Protein AF-A0A7X5X7T0-F1 (afdb_monomer)

Secondary structure (DSSP, 8-state):
-----HHHHHHHHH--TT--HHHHHHHT---EEEEEPTTSSEEEEEEHHHHHHHHHHHHHHHHHHHHHHHH-HHHHSSSPPSS--------S-HHHHHHHHHHHHHHHHHHHHHTHHHHHHHHHHHHHHHHHS-HHHHHSS-PPP----SS-EEEEE-SSEEEEEEGGGS------

Solvent-accessible surface area (backbone atoms only — not comparable to full-atom values): 10404 Å² total; per-residue (Å²): 127,95,69,80,61,62,70,61,58,51,55,56,77,71,64,61,96,82,54,53,80,68,51,38,62,72,73,75,65,71,64,48,57,31,40,73,44,87,98,54,69,38,32,46,25,30,18,44,23,50,47,26,16,53,51,32,36,52,51,47,50,51,50,52,54,50,50,49,37,73,76,39,49,81,50,58,70,68,49,80,63,98,60,99,62,82,86,74,91,65,97,56,59,71,63,67,51,49,53,48,45,51,52,34,53,49,51,54,49,53,56,49,60,78,39,42,70,58,41,53,50,35,25,55,50,16,27,60,48,17,66,75,47,54,56,44,75,75,68,75,43,77,78,73,74,55,69,84,90,65,87,63,55,55,67,51,75,58,100,44,39,35,39,35,34,45,48,90,76,53,87,72,73,82,85,122

Mean predicted aligned error: 13.37 Å

Structure (mmCIF, N/CA/C/O backbone):
data_AF-A0A7X5X7T0-F1
#
_entry.id   AF-A0A7X5X7T0-F1
#
loop_
_atom_site.group_PDB
_atom_site.id
_atom_site.type_symbol
_atom_site.label_atom_id
_atom_site.label_alt_id
_atom_site.label_comp_id
_atom_site.label_asym_id
_atom_site.label_entity_id
_atom_site.label_seq_id
_atom_site.pdbx_PDB_ins_code
_atom_site.Cartn_x
_atom_site.Cartn_y
_atom_site.Cartn_z
_atom_site.occupancy
_atom_site.B_iso_or_equiv
_atom_site.auth_seq_id
_atom_site.auth_comp_id
_atom_site.auth_asym_id
_atom_site.auth_atom_id
_atom_site.pdbx_PDB_model_num
ATOM 1 N N . MET A 1 1 ? 7.914 8.169 28.173 1.00 34.38 1 MET A N 1
ATOM 2 C CA . MET A 1 1 ? 7.411 6.786 28.100 1.00 34.38 1 MET A CA 1
ATOM 3 C C . MET A 1 1 ? 6.151 6.796 27.272 1.00 34.38 1 MET A C 1
ATOM 5 O O . MET A 1 1 ? 5.343 7.698 27.447 1.00 34.38 1 MET A O 1
ATOM 9 N N . LEU A 1 2 ? 6.051 5.857 26.337 1.00 34.00 2 LEU A N 1
ATOM 10 C CA . LEU A 1 2 ? 4.917 5.624 25.437 1.00 34.00 2 LEU A CA 1
ATOM 11 C C . LEU A 1 2 ? 3.823 4.813 26.164 1.00 34.00 2 LEU A C 1
ATOM 13 O O . LEU A 1 2 ? 3.223 3.912 25.598 1.00 34.00 2 LEU A O 1
ATOM 17 N N . GLU A 1 3 ? 3.638 5.096 27.450 1.00 40.72 3 GLU A N 1
ATOM 18 C CA . GLU A 1 3 ? 2.805 4.317 28.360 1.00 40.72 3 GLU A CA 1
ATOM 19 C C . GLU A 1 3 ? 1.617 5.185 28.776 1.00 40.72 3 GLU A C 1
ATOM 21 O O . GLU A 1 3 ? 1.795 6.331 29.191 1.00 40.72 3 GLU A O 1
ATOM 26 N N . ASP A 1 4 ? 0.418 4.628 28.608 1.00 47.91 4 ASP A N 1
ATOM 27 C CA . ASP A 1 4 ? -0.886 5.209 28.939 1.00 47.91 4 ASP A CA 1
ATOM 28 C C . ASP A 1 4 ? -1.345 6.420 28.104 1.00 47.91 4 ASP A C 1
ATOM 30 O O . ASP A 1 4 ? -1.651 7.504 28.610 1.00 47.91 4 ASP A O 1
ATOM 34 N N . ASP A 1 5 ? -1.530 6.218 26.794 1.00 57.69 5 ASP A N 1
ATOM 35 C CA . ASP A 1 5 ? -2.458 7.082 26.062 1.00 57.69 5 ASP A CA 1
ATOM 36 C C . ASP A 1 5 ? -3.908 6.685 26.387 1.00 57.69 5 ASP A C 1
ATOM 38 O O . ASP A 1 5 ? -4.520 5.822 25.747 1.00 57.69 5 ASP A O 1
ATOM 42 N N . TYR A 1 6 ? -4.471 7.354 27.396 1.00 52.09 6 TYR A N 1
ATOM 43 C CA . TYR A 1 6 ? -5.866 7.222 27.824 1.00 52.09 6 TYR A CA 1
ATOM 44 C C . TYR A 1 6 ? -6.858 7.275 26.652 1.00 52.09 6 TYR A C 1
ATOM 46 O O . TYR A 1 6 ? -7.890 6.603 26.696 1.00 52.09 6 TYR A O 1
ATOM 54 N N . THR A 1 7 ? -6.554 8.029 25.588 1.00 54.44 7 THR A N 1
ATOM 55 C CA . THR A 1 7 ? -7.441 8.134 24.422 1.00 54.44 7 THR A CA 1
ATOM 56 C C . THR A 1 7 ? -7.511 6.831 23.623 1.00 54.44 7 THR A C 1
ATOM 58 O O . THR A 1 7 ? -8.596 6.442 23.185 1.00 54.44 7 THR A O 1
ATOM 61 N N . THR A 1 8 ? -6.402 6.093 23.529 1.00 53.03 8 THR A N 1
ATOM 62 C CA . THR A 1 8 ? -6.335 4.779 22.870 1.00 53.03 8 THR A CA 1
ATOM 63 C C . THR A 1 8 ? -7.067 3.714 23.700 1.00 53.03 8 THR A C 1
ATOM 65 O O . THR A 1 8 ? -7.895 2.963 23.174 1.00 53.03 8 THR A O 1
ATOM 68 N N . ALA A 1 9 ? -6.885 3.724 25.025 1.00 56.03 9 ALA A N 1
ATOM 69 C CA . ALA A 1 9 ? -7.584 2.816 25.938 1.00 56.03 9 ALA A CA 1
ATOM 70 C C . ALA A 1 9 ? -9.103 3.076 26.014 1.00 56.03 9 ALA A C 1
ATOM 72 O O . ALA A 1 9 ? -9.897 2.145 26.199 1.00 56.03 9 ALA A O 1
ATOM 73 N N . GLU A 1 10 ? -9.540 4.333 25.883 1.00 53.81 10 GLU A N 1
ATOM 74 C CA . GLU A 1 10 ? -10.963 4.665 25.836 1.00 53.81 10 GLU A CA 1
ATOM 75 C C . GLU A 1 10 ? -11.617 4.158 24.546 1.00 53.81 10 GLU A C 1
ATOM 77 O O . GLU A 1 10 ? -12.634 3.466 24.622 1.00 53.81 10 GLU A O 1
ATOM 82 N N . LEU A 1 11 ? -10.988 4.397 23.389 1.00 52.56 11 LEU A N 1
ATOM 83 C CA . LEU A 1 11 ? -11.427 3.888 22.085 1.00 52.56 11 LEU A CA 1
ATOM 84 C C . LEU A 1 11 ? -11.630 2.363 22.102 1.00 52.56 11 LEU A C 1
ATOM 86 O O . LEU A 1 11 ? -12.661 1.873 21.636 1.00 52.56 11 LEU A O 1
ATOM 90 N N . ARG A 1 12 ? -10.715 1.613 22.731 1.00 54.31 12 ARG A N 1
ATOM 91 C CA . ARG A 1 12 ? -10.805 0.150 22.893 1.00 54.31 12 ARG A CA 1
ATOM 92 C C . ARG A 1 12 ? -12.055 -0.297 23.658 1.00 54.31 12 ARG A C 1
ATOM 94 O O . ARG A 1 12 ? -12.744 -1.218 23.225 1.00 54.31 12 ARG A O 1
ATOM 101 N N . ARG A 1 13 ? -12.408 0.377 24.762 1.00 56.16 13 ARG A N 1
ATOM 102 C CA . ARG A 1 13 ? -13.598 0.035 25.576 1.00 56.16 13 ARG A CA 1
ATOM 103 C C . ARG A 1 13 ? -14.920 0.204 24.829 1.00 56.16 13 ARG A C 1
ATOM 105 O O . ARG A 1 13 ? -15.925 -0.384 25.222 1.00 56.16 13 ARG A O 1
ATOM 112 N N . ARG A 1 14 ? -14.936 1.018 23.776 1.00 50.41 14 ARG A N 1
ATOM 113 C CA . ARG A 1 14 ? -16.149 1.361 23.028 1.00 50.41 14 ARG A CA 1
ATOM 114 C C . ARG A 1 14 ? -16.362 0.485 21.777 1.00 50.41 14 ARG A C 1
ATOM 116 O O . ARG A 1 14 ? -17.461 0.500 21.219 1.00 50.41 14 ARG A O 1
ATOM 123 N N . VAL A 1 15 ? -15.383 -0.337 21.372 1.00 47.00 15 VAL A N 1
ATOM 124 C CA . VAL A 1 15 ? -15.483 -1.251 20.214 1.00 47.00 15 VAL A CA 1
ATOM 125 C C . VAL A 1 15 ? -15.941 -2.649 20.657 1.00 47.00 15 VAL A C 1
ATOM 127 O O . VAL A 1 15 ? -15.161 -3.458 21.151 1.00 47.00 15 VAL A O 1
ATOM 130 N N . VAL A 1 16 ? -17.231 -2.954 20.461 1.00 52.09 16 VAL A N 1
ATOM 131 C CA . VAL A 1 16 ? -17.820 -4.276 20.752 1.00 52.09 16 VAL A CA 1
ATOM 132 C C . VAL A 1 16 ? -17.797 -5.158 19.486 1.00 52.09 16 VAL A C 1
ATOM 134 O O . VAL A 1 16 ? -18.275 -4.700 18.446 1.00 52.09 16 VAL A O 1
ATOM 137 N N . PRO A 1 17 ? -17.328 -6.425 19.544 1.00 46.78 17 PRO A N 1
ATOM 138 C CA . PRO A 1 17 ? -17.165 -7.307 18.373 1.00 46.78 17 PRO A CA 1
ATOM 139 C C . PRO A 1 17 ? -18.449 -7.669 17.604 1.00 46.78 17 PRO A C 1
ATOM 141 O O . PRO A 1 17 ? -18.373 -8.266 16.533 1.00 46.78 17 PRO A O 1
ATOM 144 N N . GLU A 1 18 ? -19.621 -7.362 18.160 1.00 44.06 18 GLU A N 1
ATOM 145 C CA . GLU A 1 18 ? -20.940 -7.782 17.661 1.00 44.06 18 GLU A CA 1
ATOM 146 C C . GLU A 1 18 ? -21.681 -6.671 16.898 1.00 44.06 18 GLU A C 1
ATOM 148 O O . GLU A 1 18 ? -22.799 -6.870 16.419 1.00 44.06 18 GLU A O 1
ATOM 153 N N . LEU A 1 19 ? -21.079 -5.487 16.767 1.00 43.03 19 LEU A N 1
ATOM 154 C CA . LEU A 1 19 ? -21.683 -4.376 16.039 1.00 43.03 19 LEU A CA 1
ATOM 155 C C . LEU A 1 19 ? -21.501 -4.565 14.527 1.00 43.03 19 LEU A C 1
ATOM 157 O O . LEU A 1 19 ? -20.386 -4.679 14.027 1.00 43.03 19 LEU A O 1
ATOM 161 N N . GLY A 1 20 ? -22.613 -4.571 13.786 1.00 43.97 20 GLY A N 1
ATOM 162 C CA . GLY A 1 20 ? -22.594 -4.517 12.323 1.00 43.97 20 GLY A CA 1
ATOM 163 C C . GLY A 1 20 ? -21.964 -3.222 11.785 1.00 43.97 20 GLY A C 1
ATOM 164 O O . GLY A 1 20 ? -21.768 -2.260 12.527 1.00 43.97 20 GLY A O 1
ATOM 165 N N . ASP A 1 21 ? -21.700 -3.187 10.475 1.00 42.34 21 ASP A N 1
ATOM 166 C CA . ASP A 1 21 ? -20.986 -2.116 9.746 1.00 42.34 21 ASP A CA 1
ATOM 167 C C . ASP A 1 21 ? -21.489 -0.690 10.081 1.00 42.34 21 ASP A C 1
ATOM 169 O O . ASP A 1 21 ? -20.711 0.252 10.199 1.00 42.34 21 ASP A O 1
ATOM 173 N N . GLU A 1 22 ? -22.793 -0.511 10.324 1.00 41.94 22 GLU A N 1
ATOM 174 C CA . GLU A 1 22 ? -23.356 0.782 10.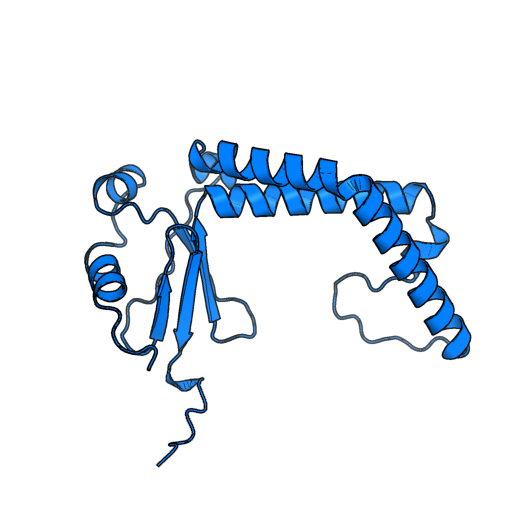743 1.00 41.94 22 GLU A CA 1
ATOM 175 C C . GLU A 1 22 ? -23.140 1.135 12.224 1.00 41.94 22 GLU A C 1
ATOM 177 O O . GLU A 1 22 ? -23.076 2.317 12.569 1.00 41.94 22 GLU A O 1
ATOM 182 N N . GLY A 1 23 ? -23.047 0.139 13.107 1.00 40.25 23 GLY A N 1
ATOM 183 C CA . GLY A 1 23 ? -22.816 0.332 14.540 1.00 40.25 23 GLY A CA 1
ATOM 184 C C . GLY A 1 23 ? -21.389 0.792 14.835 1.00 40.25 23 GLY A C 1
ATOM 185 O O . GLY A 1 23 ? -21.190 1.659 15.684 1.00 40.25 23 GLY A O 1
ATOM 186 N N . ILE A 1 24 ? -20.423 0.289 14.062 1.00 43.91 24 ILE A N 1
ATOM 187 C CA . ILE A 1 24 ? -19.015 0.707 14.100 1.00 43.91 24 ILE A CA 1
ATOM 188 C C . ILE A 1 24 ? -18.867 2.160 13.606 1.00 43.91 24 ILE A C 1
ATOM 190 O O . ILE A 1 24 ? -18.201 2.973 14.249 1.00 43.91 24 ILE A O 1
ATOM 194 N N . ARG A 1 25 ? -19.581 2.537 12.530 1.00 47.44 25 ARG A N 1
ATOM 195 C CA . ARG A 1 25 ? -19.597 3.915 11.995 1.00 47.44 25 ARG A CA 1
ATOM 196 C C . ARG A 1 25 ? -20.164 4.952 12.966 1.00 47.44 25 ARG A C 1
ATOM 198 O O . ARG A 1 25 ? -19.688 6.082 12.978 1.00 47.44 25 ARG A O 1
ATOM 205 N N . ARG A 1 26 ? -21.214 4.608 13.725 1.00 44.91 26 ARG A N 1
ATOM 206 C CA . ARG A 1 26 ? -21.968 5.582 14.538 1.00 44.91 26 ARG A CA 1
ATOM 207 C C . ARG A 1 26 ? -21.399 5.833 15.929 1.00 44.91 26 ARG A C 1
ATOM 209 O O . ARG A 1 26 ? -21.745 6.863 16.500 1.00 44.91 26 ARG A O 1
ATOM 216 N N . ARG A 1 27 ? -20.612 4.911 16.495 1.00 41.78 27 ARG A N 1
ATOM 217 C CA . ARG A 1 27 ? -20.214 5.015 17.906 1.00 41.78 27 ARG A CA 1
ATOM 218 C C . ARG A 1 27 ? -18.829 5.624 18.127 1.00 41.78 27 ARG A C 1
ATOM 220 O O . ARG A 1 27 ? -18.716 6.399 19.060 1.00 41.78 27 ARG A O 1
ATOM 227 N N . GLU A 1 28 ? -17.827 5.362 17.277 1.00 46.00 28 GLU A N 1
ATOM 228 C CA . GLU A 1 28 ? -16.439 5.813 17.552 1.00 46.00 28 GLU A CA 1
ATOM 229 C C . GLU A 1 28 ? -15.541 6.072 16.320 1.00 46.00 28 GLU A C 1
ATOM 231 O O . GLU A 1 28 ? -14.392 6.472 16.472 1.00 46.00 28 GLU A O 1
ATOM 236 N N . GLY A 1 29 ? -16.000 5.829 15.085 1.00 47.78 29 GLY A N 1
ATOM 237 C CA . GLY A 1 29 ? -15.189 6.105 13.885 1.00 47.78 29 GLY A CA 1
ATOM 238 C C . GLY A 1 29 ? -14.027 5.132 13.608 1.00 47.78 29 GLY A C 1
ATOM 239 O O . GLY A 1 29 ? -13.274 5.356 12.661 1.00 47.78 29 GLY A O 1
ATOM 240 N N . LEU A 1 30 ? -13.888 4.036 14.364 1.00 54.09 30 LEU A N 1
ATOM 241 C CA . LEU A 1 30 ? -12.872 3.002 14.119 1.00 54.09 30 LEU A CA 1
ATOM 242 C C . LEU A 1 30 ? -13.360 1.942 13.127 1.00 54.09 30 LEU A C 1
ATOM 244 O O . LEU A 1 30 ? -13.802 0.860 13.497 1.00 54.09 30 LEU A O 1
ATOM 248 N N . ASP A 1 31 ? -13.246 2.264 11.845 1.00 66.62 31 ASP A N 1
ATOM 249 C CA . ASP A 1 31 ? -13.542 1.368 10.727 1.00 66.62 31 ASP A CA 1
ATOM 250 C C . ASP A 1 31 ? -12.230 0.846 10.105 1.00 66.62 31 ASP A C 1
ATOM 252 O O . ASP A 1 31 ? -11.807 1.276 9.026 1.00 66.62 31 ASP A O 1
ATOM 256 N N . MET A 1 32 ? -11.531 -0.014 10.856 1.00 72.88 32 MET A N 1
ATOM 257 C CA . MET A 1 32 ? -10.151 -0.445 10.583 1.00 72.88 32 MET A CA 1
ATOM 258 C C . MET A 1 32 ? -10.073 -1.928 10.211 1.00 72.88 32 MET A C 1
ATOM 260 O O . MET A 1 32 ? -10.646 -2.768 10.882 1.00 72.88 32 MET A O 1
ATOM 264 N N . LEU A 1 33 ? -9.287 -2.297 9.206 1.00 73.38 33 LEU A N 1
ATOM 265 C CA . LEU A 1 33 ? -8.869 -3.680 8.990 1.00 73.38 33 LEU A CA 1
ATOM 266 C C . LEU A 1 33 ? -7.622 -3.945 9.838 1.00 73.38 33 LEU A C 1
ATOM 268 O O . LEU A 1 33 ? -6.570 -3.403 9.511 1.00 73.38 33 LEU A O 1
ATOM 272 N N . ALA A 1 34 ? -7.731 -4.759 10.891 1.00 74.38 34 ALA A N 1
ATOM 273 C CA . ALA A 1 34 ? -6.610 -5.127 11.761 1.00 74.38 34 ALA A CA 1
ATOM 274 C C . ALA A 1 34 ? -6.269 -6.617 11.682 1.00 74.38 34 ALA A C 1
ATOM 276 O O . ALA A 1 34 ? -7.164 -7.463 11.632 1.00 74.38 34 ALA A O 1
ATOM 277 N N . GLY A 1 35 ? -4.973 -6.930 11.678 1.00 71.06 35 GLY A N 1
ATOM 278 C CA . GLY A 1 35 ? -4.471 -8.300 11.697 1.00 71.06 35 GLY A CA 1
ATOM 279 C C . GLY A 1 35 ? -3.008 -8.384 12.124 1.00 71.06 35 GLY A C 1
ATOM 280 O O . GLY A 1 35 ? -2.273 -7.397 12.073 1.00 71.06 35 GLY A O 1
ATOM 281 N N . ARG A 1 36 ? -2.589 -9.579 12.553 1.00 72.19 36 ARG A N 1
ATOM 282 C CA . ARG A 1 36 ? -1.187 -9.866 12.878 1.00 72.19 36 ARG A CA 1
ATOM 283 C C . ARG A 1 36 ? -0.345 -9.929 11.610 1.00 72.19 36 ARG A C 1
ATOM 285 O O . ARG A 1 36 ? -0.757 -10.533 10.618 1.00 72.19 36 ARG A O 1
ATOM 292 N N . LEU A 1 37 ? 0.842 -9.341 11.665 1.00 67.69 37 LEU A N 1
ATOM 293 C CA . LEU A 1 37 ? 1.860 -9.477 10.636 1.00 67.69 37 LEU A CA 1
ATOM 294 C C . LEU A 1 37 ? 2.603 -10.810 10.851 1.00 67.69 37 LEU A C 1
ATOM 296 O O . LEU A 1 37 ? 3.223 -11.000 11.897 1.00 67.69 37 LEU A O 1
ATOM 300 N N . PRO A 1 38 ? 2.536 -11.761 9.899 1.00 68.75 38 PRO A N 1
ATOM 301 C CA . PRO A 1 38 ? 3.146 -13.077 10.075 1.00 68.75 38 PRO A CA 1
ATOM 302 C C . PRO A 1 38 ? 4.651 -13.003 10.354 1.00 68.75 38 PRO A C 1
ATOM 304 O O . PRO A 1 38 ? 5.369 -12.274 9.671 1.00 68.75 38 PRO A O 1
ATOM 307 N N . GLY A 1 39 ? 5.127 -13.804 11.313 1.00 69.94 39 GLY A N 1
ATOM 308 C CA . GLY A 1 39 ? 6.543 -13.840 11.701 1.00 69.94 39 GLY A CA 1
ATOM 309 C C . GLY A 1 39 ? 6.991 -12.647 12.550 1.00 69.94 39 GLY A C 1
ATOM 310 O O . GLY A 1 39 ? 8.190 -12.429 12.688 1.00 69.94 39 GLY A O 1
ATOM 311 N N . THR A 1 40 ? 6.041 -11.879 13.086 1.00 74.62 40 THR A N 1
ATOM 312 C CA . THR A 1 40 ? 6.280 -10.780 14.024 1.00 74.62 40 THR A CA 1
ATOM 313 C C . THR A 1 40 ? 5.211 -10.792 15.109 1.00 74.62 40 THR A C 1
ATOM 315 O O . THR A 1 40 ? 4.106 -11.294 14.884 1.00 74.62 40 THR A O 1
ATOM 318 N N . ASP A 1 41 ? 5.501 -10.136 16.224 1.00 76.81 41 ASP A N 1
ATOM 319 C CA . ASP A 1 41 ? 4.549 -9.931 17.322 1.00 76.81 41 ASP A CA 1
ATOM 320 C C . ASP A 1 41 ? 3.733 -8.638 17.137 1.00 76.81 41 ASP A C 1
ATOM 322 O O . ASP A 1 41 ? 3.137 -8.094 18.065 1.00 76.81 41 ASP A O 1
ATOM 326 N N . LEU A 1 42 ? 3.709 -8.136 15.895 1.00 70.75 42 LEU A N 1
ATOM 327 C CA . LEU A 1 42 ? 3.099 -6.876 15.507 1.00 70.75 42 LEU A CA 1
ATOM 328 C C . LEU A 1 42 ? 1.702 -7.087 14.929 1.00 70.75 42 LEU A C 1
ATOM 330 O O . LEU A 1 42 ? 1.486 -7.856 13.987 1.00 70.75 42 LEU A O 1
ATOM 334 N N . MET A 1 43 ? 0.750 -6.317 15.434 1.00 76.38 43 MET A N 1
ATOM 335 C CA . MET A 1 43 ? -0.559 -6.134 14.835 1.00 76.38 43 MET A CA 1
ATOM 336 C C . MET A 1 43 ? -0.632 -4.784 14.131 1.00 76.38 43 MET A C 1
ATOM 338 O O . MET A 1 43 ? -0.264 -3.754 14.692 1.00 76.38 43 MET A O 1
ATOM 342 N N . LEU A 1 44 ? -1.151 -4.793 12.904 1.00 76.38 44 LEU A N 1
ATOM 343 C CA . LEU A 1 44 ? -1.358 -3.594 12.104 1.00 76.38 44 LEU A CA 1
ATOM 344 C C . LEU A 1 44 ? -2.835 -3.467 11.733 1.00 76.38 44 LEU A C 1
ATOM 346 O O . LEU A 1 44 ? -3.410 -4.357 11.105 1.00 76.38 44 LEU A O 1
ATOM 350 N N . GLY A 1 45 ? -3.428 -2.340 12.110 1.00 78.69 45 GLY A N 1
ATOM 351 C CA . GLY A 1 45 ? -4.730 -1.860 11.678 1.00 78.69 45 GLY A CA 1
ATOM 352 C C . GLY A 1 45 ? -4.604 -0.757 10.634 1.00 78.69 45 GLY A C 1
ATOM 353 O O . GLY A 1 45 ? -3.757 0.123 10.766 1.00 78.69 45 GLY A O 1
ATOM 354 N N . MET A 1 46 ? -5.453 -0.776 9.609 1.00 84.56 46 MET A N 1
ATOM 355 C CA . MET A 1 46 ? -5.525 0.287 8.605 1.00 84.56 46 MET A CA 1
ATOM 356 C C . MET A 1 46 ? -6.963 0.670 8.273 1.00 84.56 46 MET A C 1
ATOM 358 O O . MET A 1 46 ? -7.833 -0.188 8.136 1.00 84.56 46 MET A O 1
ATOM 362 N N . SER A 1 47 ? -7.205 1.961 8.085 1.00 85.12 47 SER A N 1
ATOM 363 C CA . SER A 1 47 ? -8.509 2.487 7.690 1.00 85.12 47 SER A CA 1
ATOM 364 C C . SER A 1 47 ? -8.842 2.100 6.251 1.00 85.12 47 SER A C 1
ATOM 366 O O . SER A 1 47 ? -7.970 1.732 5.458 1.00 85.12 47 SER A O 1
ATOM 368 N N . ARG A 1 48 ? -10.106 2.264 5.852 1.00 87.75 48 ARG A N 1
ATOM 369 C CA . ARG A 1 48 ? -10.514 2.078 4.449 1.00 87.75 48 ARG A CA 1
ATOM 370 C C . ARG A 1 48 ? -9.782 2.993 3.473 1.00 87.75 48 ARG A C 1
ATOM 372 O O . ARG A 1 48 ? -9.423 2.556 2.379 1.00 87.75 48 ARG A O 1
ATOM 379 N N . ARG A 1 49 ? -9.542 4.250 3.855 1.00 89.88 49 ARG A N 1
ATOM 380 C CA . ARG A 1 49 ? -8.823 5.221 3.015 1.00 89.88 49 ARG A CA 1
ATOM 381 C C . ARG A 1 49 ? -7.340 4.862 2.888 1.00 89.88 49 ARG A C 1
ATOM 383 O O . ARG A 1 49 ? -6.802 4.891 1.776 1.00 89.88 49 ARG A O 1
ATOM 390 N N . LEU A 1 50 ? -6.695 4.407 3.965 1.00 89.38 50 LEU A N 1
ATOM 391 C CA . LEU A 1 50 ? -5.320 3.910 3.899 1.00 89.38 50 LEU A CA 1
ATOM 392 C C . LEU A 1 50 ? -5.234 2.609 3.088 1.00 89.38 50 LEU A C 1
ATOM 394 O O . LEU A 1 50 ? -4.398 2.503 2.191 1.00 89.38 50 LEU A O 1
ATOM 398 N N . TYR A 1 51 ? -6.154 1.667 3.308 1.00 90.81 51 TYR A N 1
ATOM 399 C CA . TYR A 1 51 ? -6.247 0.438 2.520 1.00 90.81 51 TYR A CA 1
ATOM 400 C C . TYR A 1 51 ? -6.407 0.735 1.023 1.00 90.81 51 TYR A C 1
ATOM 402 O O . TYR A 1 51 ? -5.663 0.201 0.200 1.00 90.81 51 TYR A O 1
ATOM 410 N N 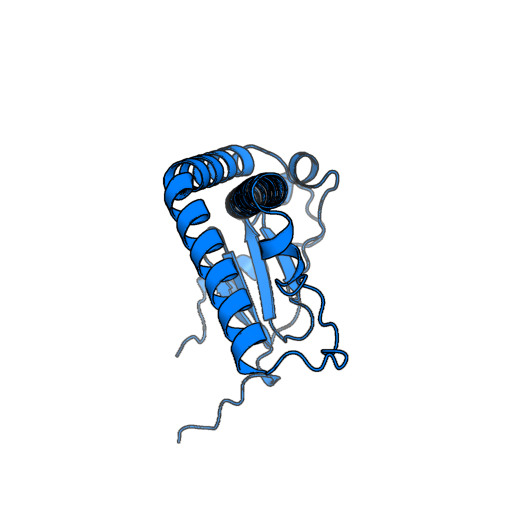. GLY A 1 52 ? -7.340 1.623 0.661 1.00 92.56 52 GLY A N 1
ATOM 411 C CA . GLY A 1 52 ? -7.560 2.046 -0.722 1.00 92.56 52 GLY A CA 1
ATOM 412 C C . GLY A 1 52 ? -6.298 2.632 -1.353 1.00 92.56 52 GLY A C 1
ATOM 413 O O . GLY A 1 52 ? -5.950 2.282 -2.479 1.00 92.56 52 GLY A O 1
ATOM 414 N N . SER A 1 53 ? -5.563 3.455 -0.605 1.00 94.25 53 SER A N 1
ATOM 415 C CA . SER A 1 53 ? -4.282 4.029 -1.037 1.00 94.25 53 SER A CA 1
ATOM 416 C C . SER A 1 53 ? -3.230 2.957 -1.317 1.00 94.25 53 SER A C 1
ATOM 418 O O . SER A 1 53 ? -2.633 2.945 -2.394 1.00 94.25 53 SER A O 1
ATOM 420 N N . CYS A 1 54 ? -3.030 2.028 -0.376 1.00 91.94 54 CYS A N 1
ATOM 421 C CA . CYS A 1 54 ? -2.068 0.936 -0.514 1.00 91.94 54 CYS A CA 1
ATOM 422 C C . CYS A 1 54 ? -2.435 -0.004 -1.667 1.00 91.94 54 CYS A C 1
ATOM 424 O O . CYS A 1 54 ? -1.557 -0.440 -2.412 1.00 91.94 54 CYS A O 1
ATOM 426 N N . ARG A 1 55 ? -3.730 -0.289 -1.854 1.00 93.50 55 ARG A N 1
ATOM 427 C CA . ARG A 1 55 ? -4.224 -1.117 -2.957 1.00 93.50 55 ARG A CA 1
ATOM 428 C C . ARG A 1 55 ? -3.926 -0.478 -4.311 1.00 93.50 55 ARG A C 1
ATOM 430 O O . ARG A 1 55 ? -3.392 -1.152 -5.189 1.00 93.50 55 ARG A O 1
ATOM 437 N N . GLU A 1 56 ? -4.226 0.809 -4.479 1.00 95.69 56 GLU A N 1
ATOM 438 C CA . GLU A 1 56 ? -3.942 1.510 -5.736 1.00 95.69 56 GLU A CA 1
ATOM 439 C C . GLU A 1 56 ? -2.438 1.667 -5.991 1.00 95.69 56 GLU A C 1
ATOM 441 O O . GLU A 1 56 ? -2.000 1.505 -7.130 1.00 95.69 56 GLU A O 1
ATOM 446 N N . LEU A 1 57 ? -1.626 1.882 -4.949 1.00 94.94 57 LEU A N 1
ATOM 447 C CA . LEU A 1 57 ? -0.166 1.874 -5.075 1.00 94.94 57 LEU A CA 1
ATOM 448 C C . LEU A 1 57 ? 0.353 0.508 -5.539 1.00 94.94 57 LEU A C 1
ATOM 450 O O . LEU A 1 57 ? 1.137 0.436 -6.484 1.00 94.94 57 LEU A O 1
ATOM 454 N N . ALA A 1 58 ? -0.113 -0.578 -4.920 1.00 91.44 58 ALA A N 1
ATOM 455 C CA . ALA A 1 58 ? 0.273 -1.934 -5.296 1.00 91.44 58 ALA A CA 1
ATOM 456 C C . ALA A 1 58 ? -0.153 -2.271 -6.734 1.00 91.44 58 ALA A C 1
ATOM 458 O O . ALA A 1 58 ? 0.604 -2.900 -7.473 1.00 91.44 58 ALA A O 1
ATOM 459 N N . ASN A 1 59 ? -1.342 -1.837 -7.159 1.00 93.31 59 ASN A N 1
ATOM 460 C CA . ASN A 1 59 ? -1.806 -2.003 -8.536 1.00 93.31 59 ASN A CA 1
ATOM 461 C C . ASN A 1 59 ? -0.953 -1.199 -9.527 1.00 93.31 59 ASN A C 1
ATOM 463 O O . ASN A 1 59 ? -0.567 -1.731 -10.569 1.00 93.31 59 ASN A O 1
ATOM 467 N N . ALA A 1 60 ? -0.626 0.056 -9.205 1.00 93.00 60 ALA A N 1
ATOM 468 C CA . ALA A 1 60 ? 0.249 0.886 -10.027 1.00 93.00 60 ALA A CA 1
ATOM 469 C C . ALA A 1 60 ? 1.644 0.257 -10.169 1.00 93.00 60 ALA A C 1
ATOM 471 O O . ALA A 1 60 ? 2.148 0.133 -11.282 1.00 93.00 60 ALA A O 1
ATOM 472 N N . GLU A 1 61 ? 2.217 -0.232 -9.069 1.00 90.94 61 GLU A N 1
ATOM 473 C CA . GLU A 1 61 ? 3.508 -0.918 -9.068 1.00 90.94 61 GLU A CA 1
ATOM 474 C C . GLU A 1 61 ? 3.484 -2.193 -9.921 1.00 90.94 61 GLU A C 1
ATOM 476 O O . GLU A 1 61 ? 4.389 -2.423 -10.720 1.00 90.94 61 GLU A O 1
ATOM 481 N N . ARG A 1 62 ? 2.418 -3.002 -9.838 1.00 90.50 62 ARG A N 1
ATOM 482 C CA . ARG A 1 62 ? 2.263 -4.188 -10.700 1.00 90.50 62 ARG A CA 1
ATOM 483 C C . ARG A 1 62 ? 2.238 -3.826 -12.183 1.00 90.50 62 ARG A C 1
ATOM 485 O O . ARG A 1 62 ? 2.824 -4.558 -12.974 1.00 90.50 62 ARG A O 1
ATOM 492 N N . ARG A 1 63 ? 1.581 -2.723 -12.561 1.00 91.31 63 ARG A N 1
ATOM 493 C CA . ARG A 1 63 ? 1.560 -2.245 -13.956 1.00 91.31 63 ARG A CA 1
ATOM 494 C C . ARG A 1 63 ? 2.944 -1.803 -14.419 1.00 91.31 63 ARG A C 1
ATOM 496 O O . ARG A 1 63 ? 3.351 -2.193 -15.506 1.00 91.31 63 ARG A O 1
ATOM 503 N N . ILE A 1 64 ? 3.672 -1.066 -13.580 1.00 89.94 64 ILE A N 1
ATOM 504 C CA . ILE A 1 64 ? 5.052 -0.646 -13.861 1.00 89.94 64 ILE A CA 1
ATOM 505 C C . ILE A 1 64 ? 5.951 -1.866 -14.070 1.00 89.94 64 ILE A C 1
ATOM 507 O O . ILE A 1 64 ? 6.650 -1.954 -15.075 1.00 89.94 64 ILE A O 1
ATOM 511 N N . VAL A 1 65 ? 5.888 -2.843 -13.162 1.00 87.31 65 VAL A N 1
ATOM 512 C CA . VAL A 1 65 ? 6.675 -4.079 -13.265 1.00 87.31 65 VAL A CA 1
ATOM 513 C C . VAL A 1 65 ? 6.289 -4.893 -14.501 1.00 87.31 65 VAL A C 1
ATOM 515 O O . VAL A 1 65 ? 7.169 -5.452 -15.150 1.00 87.31 65 VAL A O 1
ATOM 518 N N . ALA A 1 66 ? 4.999 -4.985 -14.839 1.00 87.31 66 ALA A N 1
ATOM 519 C CA . ALA A 1 66 ? 4.547 -5.689 -16.038 1.00 87.31 66 ALA A CA 1
ATOM 520 C C . ALA A 1 66 ? 5.081 -5.021 -17.313 1.00 87.31 66 ALA A C 1
ATOM 522 O O . ALA A 1 66 ? 5.706 -5.692 -18.127 1.00 87.31 66 ALA A O 1
ATOM 523 N N . GLN A 1 67 ? 4.937 -3.700 -17.432 1.00 86.31 67 GLN A N 1
ATOM 524 C CA . GLN A 1 67 ? 5.456 -2.947 -18.572 1.00 86.31 67 GLN A CA 1
ATOM 525 C C . GLN A 1 67 ? 6.982 -3.074 -18.694 1.00 86.31 67 GLN A C 1
ATOM 527 O O . GLN A 1 67 ? 7.496 -3.368 -19.769 1.00 86.31 67 GLN A O 1
ATOM 532 N N . ALA A 1 68 ? 7.713 -2.921 -17.589 1.00 86.38 68 ALA A N 1
ATOM 533 C CA . ALA A 1 68 ? 9.167 -3.056 -17.584 1.00 86.38 68 ALA A CA 1
ATOM 534 C C . ALA A 1 68 ? 9.623 -4.471 -17.996 1.00 86.38 68 ALA A C 1
ATOM 536 O O . ALA A 1 68 ? 10.674 -4.632 -18.618 1.00 86.38 68 ALA A O 1
ATOM 537 N N . ARG A 1 69 ? 8.830 -5.511 -17.684 1.00 84.12 69 ARG A N 1
ATOM 538 C CA . ARG A 1 69 ? 9.080 -6.891 -18.142 1.00 84.12 69 ARG A CA 1
ATOM 539 C C . ARG A 1 69 ? 8.871 -7.057 -19.636 1.00 84.12 69 ARG A C 1
ATOM 541 O O . ARG A 1 69 ? 9.644 -7.792 -20.243 1.00 84.12 69 ARG A O 1
ATOM 548 N N . ASP A 1 70 ? 7.884 -6.380 -20.207 1.00 86.38 70 ASP A N 1
ATOM 549 C CA . ASP A 1 70 ? 7.641 -6.409 -21.648 1.00 86.38 70 ASP A CA 1
ATOM 550 C C . ASP A 1 70 ? 8.746 -5.658 -22.413 1.00 86.38 70 ASP A C 1
ATOM 552 O O . ASP A 1 70 ? 9.211 -6.125 -23.451 1.00 86.38 70 ASP A O 1
ATOM 556 N N . GLU A 1 71 ? 9.230 -4.534 -21.874 1.00 84.38 71 GLU A N 1
ATOM 557 C CA . GLU A 1 71 ? 10.292 -3.725 -22.488 1.00 84.38 71 GLU A CA 1
ATOM 558 C C . GLU A 1 71 ? 11.689 -4.348 -22.345 1.00 84.38 71 GLU A C 1
ATOM 560 O O . GLU A 1 71 ? 12.502 -4.286 -23.272 1.00 84.38 71 GLU A O 1
ATOM 565 N N . ARG A 1 72 ? 12.000 -4.939 -21.182 1.00 80.56 72 ARG A N 1
ATOM 566 C CA . ARG A 1 72 ? 13.325 -5.500 -20.863 1.00 80.56 72 ARG A CA 1
ATOM 567 C C . ARG A 1 72 ? 13.237 -6.860 -20.155 1.00 80.56 72 ARG A C 1
ATOM 569 O O . ARG A 1 72 ? 13.675 -6.999 -19.007 1.00 80.56 72 ARG A O 1
ATOM 576 N N . PRO A 1 73 ? 12.771 -7.915 -20.850 1.00 75.25 73 PRO A N 1
ATOM 577 C CA . PRO A 1 73 ? 12.541 -9.229 -20.244 1.00 75.25 73 PRO A CA 1
ATOM 578 C C . PRO A 1 73 ? 13.818 -9.877 -19.688 1.00 75.25 73 PRO A C 1
ATOM 580 O O . PRO A 1 73 ? 13.780 -10.510 -18.634 1.00 75.25 73 PRO A O 1
ATOM 583 N N . ALA A 1 74 ? 14.961 -9.686 -20.357 1.00 71.06 74 ALA A N 1
ATOM 584 C CA . ALA A 1 74 ? 16.242 -10.263 -19.941 1.00 71.06 74 ALA A CA 1
ATOM 585 C C . ALA A 1 74 ? 16.761 -9.695 -18.607 1.00 71.06 74 ALA A C 1
ATOM 587 O O . ALA A 1 74 ? 17.369 -10.427 -17.833 1.00 71.06 74 ALA A O 1
ATOM 588 N N . TYR A 1 75 ? 16.481 -8.421 -18.313 1.00 65.56 75 TYR A N 1
ATOM 589 C CA . TYR A 1 75 ? 16.971 -7.741 -17.109 1.00 65.56 75 TYR A CA 1
ATOM 590 C C . TYR A 1 75 ? 16.173 -8.116 -15.854 1.00 65.56 75 TYR A C 1
ATOM 592 O O . TYR A 1 75 ? 16.723 -8.190 -14.761 1.00 65.56 75 TYR A O 1
ATOM 600 N N . LEU A 1 76 ? 14.873 -8.393 -15.995 1.00 67.81 76 LEU A N 1
ATOM 601 C CA . LEU A 1 76 ? 13.995 -8.688 -14.854 1.00 67.81 76 LEU A CA 1
ATOM 602 C C . LEU A 1 76 ? 13.835 -10.187 -14.569 1.00 67.81 76 LEU A C 1
ATOM 604 O O . LEU A 1 76 ? 13.258 -10.549 -13.543 1.00 67.81 76 LEU A O 1
ATOM 608 N N . ALA A 1 77 ? 14.350 -11.059 -15.441 1.00 67.50 77 ALA A N 1
ATOM 609 C CA . ALA A 1 77 ? 14.434 -12.498 -15.190 1.00 67.50 77 ALA A CA 1
ATOM 610 C C . ALA A 1 77 ? 15.409 -12.848 -14.049 1.00 67.50 77 ALA A C 1
ATOM 612 O O . ALA A 1 77 ? 15.276 -13.911 -13.444 1.00 67.50 77 ALA A O 1
ATOM 613 N N . GLU A 1 78 ? 16.362 -11.956 -13.761 1.00 63.47 78 GLU A N 1
ATOM 614 C CA . GLU A 1 78 ? 17.406 -12.133 -12.745 1.00 63.47 78 GLU A CA 1
ATOM 615 C C . GLU A 1 78 ? 17.085 -11.432 -11.412 1.00 63.47 78 GLU A C 1
ATOM 617 O O . GLU A 1 78 ? 17.743 -11.703 -10.408 1.00 63.47 78 GLU A O 1
ATOM 622 N N . LEU A 1 79 ? 16.051 -10.578 -11.357 1.00 62.34 79 LEU A N 1
ATOM 623 C CA . LEU A 1 79 ? 15.590 -10.027 -10.082 1.00 62.34 79 LEU A CA 1
ATOM 624 C C . LEU A 1 79 ? 14.981 -11.142 -9.220 1.00 62.34 79 LEU A C 1
ATOM 626 O O . LEU A 1 79 ? 14.175 -11.933 -9.730 1.00 62.34 79 LEU A O 1
ATOM 630 N N . PRO A 1 80 ? 15.280 -11.182 -7.907 1.00 57.91 80 PRO A N 1
ATOM 631 C CA . PRO A 1 80 ? 14.622 -12.103 -6.999 1.00 57.91 80 PRO A CA 1
ATOM 632 C C . PRO A 1 80 ? 13.109 -11.926 -7.115 1.00 57.91 80 PRO A C 1
ATOM 634 O O . PRO A 1 80 ? 12.560 -10.849 -6.866 1.00 57.91 80 PRO A O 1
ATOM 637 N N . ARG A 1 81 ? 12.400 -12.993 -7.498 1.00 58.22 81 ARG A N 1
ATOM 638 C CA . ARG A 1 81 ? 10.957 -13.038 -7.254 1.00 58.22 81 ARG A CA 1
ATOM 639 C C . ARG A 1 81 ? 10.799 -12.925 -5.740 1.00 58.22 81 ARG A C 1
ATOM 641 O O . ARG A 1 81 ? 11.555 -13.565 -5.022 1.00 58.22 81 ARG A O 1
ATOM 648 N N . ALA A 1 82 ? 9.844 -12.134 -5.258 1.00 47.62 82 ALA A N 1
ATOM 649 C CA . ALA A 1 82 ? 9.618 -11.871 -3.830 1.00 47.62 82 ALA A CA 1
ATOM 650 C C . ALA A 1 82 ? 9.217 -13.114 -2.985 1.00 47.62 82 ALA A C 1
ATOM 652 O O . ALA A 1 82 ? 8.604 -12.981 -1.934 1.00 47.62 82 ALA A O 1
ATOM 653 N N . ALA A 1 83 ? 9.543 -14.325 -3.436 1.00 40.81 83 ALA A N 1
ATOM 654 C CA . ALA A 1 83 ? 9.506 -15.552 -2.670 1.00 40.81 83 ALA A CA 1
ATOM 655 C C . ALA A 1 83 ? 10.942 -15.924 -2.287 1.00 40.81 83 ALA A C 1
ATOM 657 O O . ALA A 1 83 ? 11.798 -16.089 -3.159 1.00 40.81 83 ALA A O 1
ATOM 658 N N . VAL A 1 84 ? 11.172 -16.071 -0.981 1.00 40.69 84 VAL A N 1
ATOM 659 C CA . VAL A 1 84 ? 12.365 -16.662 -0.365 1.00 40.69 84 VAL A CA 1
ATOM 660 C C . VAL A 1 84 ? 12.676 -17.982 -1.074 1.00 40.69 84 VAL A C 1
ATOM 662 O O . VAL A 1 84 ? 12.101 -19.020 -0.768 1.00 40.69 84 VAL A O 1
ATOM 665 N N . THR A 1 85 ? 13.537 -17.931 -2.083 1.00 37.84 85 THR A N 1
ATOM 666 C CA . THR A 1 85 ? 14.029 -19.112 -2.787 1.00 37.84 85 THR A CA 1
ATOM 667 C C . THR A 1 85 ? 15.507 -19.189 -2.441 1.00 37.84 85 THR A C 1
ATOM 669 O O . THR A 1 85 ? 16.208 -18.200 -2.675 1.00 37.84 85 THR A O 1
ATOM 672 N N . PRO A 1 86 ? 15.998 -20.291 -1.845 1.00 39.38 86 PRO A N 1
ATOM 673 C CA . PRO A 1 86 ? 17.422 -20.425 -1.582 1.00 39.38 86 PRO A CA 1
ATOM 674 C C . PRO A 1 86 ? 18.148 -20.318 -2.925 1.00 39.38 86 PRO A C 1
ATOM 676 O O . PRO A 1 86 ? 17.749 -20.971 -3.892 1.00 39.38 86 PRO A O 1
ATOM 679 N N . LEU A 1 87 ? 19.147 -19.430 -3.000 1.00 46.41 87 LEU A N 1
ATOM 680 C CA . LEU A 1 87 ? 19.975 -19.245 -4.189 1.00 46.41 87 LEU A CA 1
ATOM 681 C C . LEU A 1 87 ? 20.576 -20.602 -4.576 1.00 46.41 87 LEU A C 1
ATOM 683 O O . LEU A 1 87 ? 21.552 -21.046 -3.981 1.00 46.41 87 LEU A O 1
ATOM 687 N N . SER A 1 88 ? 19.976 -21.271 -5.559 1.00 46.09 88 SER A N 1
ATOM 688 C CA . SER A 1 88 ? 20.566 -22.462 -6.153 1.00 46.09 88 SER A CA 1
ATOM 689 C C . SER A 1 88 ? 21.740 -22.040 -7.026 1.00 46.09 88 SER A C 1
ATOM 691 O O . SER A 1 88 ? 21.634 -21.147 -7.867 1.00 46.09 88 SER A O 1
ATOM 693 N N . GLU A 1 89 ? 22.840 -22.744 -6.806 1.00 47.19 89 GLU A N 1
ATOM 694 C CA . GLU A 1 89 ? 24.156 -22.628 -7.416 1.00 47.19 89 GLU A CA 1
ATOM 695 C C . GLU A 1 89 ? 24.103 -22.440 -8.943 1.00 47.19 89 GLU A C 1
ATOM 697 O O . GLU A 1 89 ? 23.703 -23.329 -9.699 1.00 47.19 89 GLU A O 1
ATOM 702 N N . ARG A 1 90 ? 24.560 -21.278 -9.420 1.00 50.50 90 ARG A N 1
ATOM 703 C CA . ARG A 1 90 ? 25.012 -21.083 -10.804 1.00 50.50 90 ARG A CA 1
ATOM 704 C C . ARG A 1 90 ? 26.398 -20.441 -10.779 1.00 50.50 90 ARG A C 1
ATO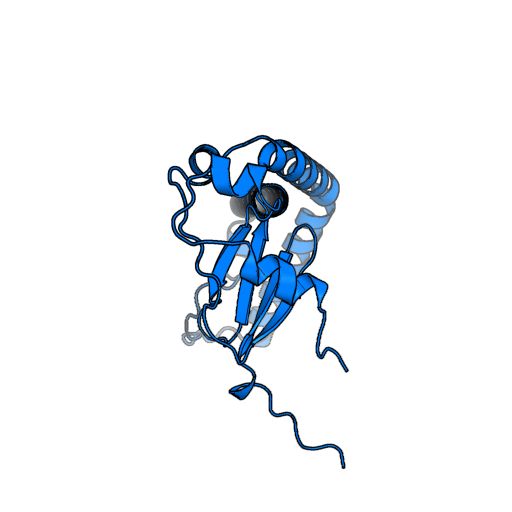M 706 O O . ARG A 1 90 ? 26.551 -19.416 -10.122 1.00 50.50 90 ARG A O 1
ATOM 713 N N . PRO A 1 91 ? 27.389 -20.966 -11.523 1.00 48.19 91 PRO A N 1
ATOM 714 C CA . PRO A 1 91 ? 28.729 -20.401 -11.573 1.00 48.19 91 PRO A CA 1
ATOM 715 C C . PRO A 1 91 ? 28.757 -19.267 -12.607 1.00 48.19 91 PRO A C 1
ATOM 717 O O . PRO A 1 91 ? 29.433 -19.339 -13.629 1.00 48.19 91 PRO A O 1
ATOM 720 N N . VAL A 1 92 ? 27.966 -18.221 -12.380 1.00 55.06 92 VAL A N 1
ATOM 721 C CA . VAL A 1 92 ? 28.274 -16.900 -12.938 1.00 55.06 92 VAL A CA 1
ATOM 722 C C . VAL A 1 92 ? 29.201 -16.269 -11.910 1.00 55.06 92 VAL A C 1
ATOM 724 O O . VAL A 1 92 ? 28.922 -16.389 -10.721 1.00 55.06 92 VAL A O 1
ATOM 727 N N . SER A 1 93 ? 30.319 -15.657 -12.314 1.00 62.12 93 SER A N 1
ATOM 728 C CA . SER A 1 93 ? 31.184 -14.998 -11.330 1.00 62.12 93 SER A CA 1
ATOM 729 C C . SER A 1 93 ? 30.328 -14.055 -10.479 1.00 62.12 93 SER A C 1
ATOM 731 O O . SER A 1 93 ? 29.547 -13.277 -11.032 1.00 62.12 93 SER A O 1
ATOM 733 N N . ASP A 1 94 ? 30.447 -14.137 -9.150 1.00 70.81 94 ASP A N 1
ATOM 734 C CA . ASP A 1 94 ? 29.637 -13.349 -8.206 1.00 70.81 94 ASP A CA 1
ATOM 735 C C . ASP A 1 94 ? 29.550 -11.871 -8.601 1.00 70.81 94 ASP A C 1
ATOM 737 O O . ASP A 1 94 ? 28.541 -11.211 -8.372 1.00 70.81 94 ASP A O 1
ATOM 741 N N . ARG A 1 95 ? 30.610 -11.354 -9.231 1.00 74.56 95 ARG A N 1
ATOM 742 C CA . ARG A 1 95 ? 30.684 -9.999 -9.769 1.00 74.56 95 ARG A CA 1
ATOM 743 C C . ARG A 1 95 ? 29.746 -9.764 -10.954 1.00 74.56 95 ARG A C 1
ATOM 745 O O . ARG A 1 95 ? 28.950 -8.841 -10.891 1.00 74.56 95 ARG A O 1
ATOM 752 N N . ALA A 1 96 ? 29.786 -10.600 -11.992 1.00 75.94 96 ALA A N 1
ATOM 753 C CA . ALA A 1 96 ? 28.931 -10.423 -13.168 1.00 75.94 96 ALA A CA 1
ATOM 754 C C . ALA A 1 96 ? 27.438 -10.601 -12.840 1.00 75.94 96 ALA A C 1
ATOM 756 O O . ALA A 1 96 ? 26.598 -9.952 -13.454 1.00 75.94 96 ALA A O 1
ATOM 757 N N . TYR A 1 97 ? 27.105 -11.447 -11.861 1.00 75.25 97 TYR A N 1
ATOM 758 C CA . TYR A 1 97 ? 25.738 -11.574 -11.349 1.00 75.25 97 TYR A CA 1
ATOM 759 C C . TYR A 1 97 ? 25.300 -10.332 -10.556 1.00 75.25 97 TYR A C 1
ATOM 761 O O . TYR A 1 97 ? 24.229 -9.781 -10.808 1.00 75.25 97 TYR A O 1
ATOM 769 N N . LYS A 1 98 ? 26.147 -9.840 -9.639 1.00 79.69 98 LYS A N 1
ATOM 770 C CA . LYS A 1 98 ? 25.881 -8.610 -8.874 1.00 79.69 98 LYS A CA 1
ATOM 771 C C . LYS A 1 98 ? 25.724 -7.387 -9.775 1.00 79.69 98 LYS A C 1
ATOM 773 O O . LYS A 1 98 ? 24.806 -6.603 -9.554 1.00 79.69 98 LYS A O 1
ATOM 778 N N . ASP A 1 99 ? 26.573 -7.251 -10.792 1.00 82.25 99 ASP A N 1
ATOM 779 C CA . ASP A 1 99 ? 26.525 -6.132 -11.736 1.00 82.25 99 ASP A CA 1
ATOM 780 C C . ASP A 1 99 ? 25.187 -6.114 -12.501 1.00 82.25 99 ASP A C 1
ATOM 782 O O . ASP A 1 99 ? 24.562 -5.062 -12.626 1.00 82.25 99 ASP A O 1
ATOM 786 N N . ARG A 1 100 ? 24.670 -7.279 -12.921 1.00 78.75 100 ARG A N 1
ATOM 787 C CA . ARG A 1 100 ? 23.359 -7.375 -13.591 1.00 78.75 100 ARG A CA 1
ATOM 788 C C . ARG A 1 100 ? 22.180 -7.073 -12.673 1.00 78.75 100 ARG A C 1
ATOM 790 O O . ARG A 1 100 ? 21.267 -6.363 -13.091 1.00 78.75 100 ARG A O 1
ATOM 797 N N . ILE A 1 101 ? 22.195 -7.565 -11.428 1.00 83.00 101 ILE A N 1
ATOM 798 C CA . ILE A 1 101 ? 21.171 -7.200 -10.433 1.00 83.00 101 ILE A CA 1
ATOM 799 C C . ILE A 1 101 ? 21.174 -5.690 -10.218 1.00 83.00 101 ILE A C 1
ATOM 801 O O . ILE A 1 101 ? 20.114 -5.069 -10.245 1.00 83.00 101 ILE A O 1
ATOM 805 N N . PHE A 1 102 ? 22.354 -5.092 -10.052 1.00 84.81 102 PHE A N 1
ATOM 806 C CA . PHE A 1 102 ? 22.485 -3.656 -9.846 1.00 84.81 102 PHE A CA 1
ATOM 807 C C . PHE A 1 102 ? 21.930 -2.854 -11.031 1.00 84.81 102 PHE A C 1
ATOM 809 O O . PHE A 1 102 ? 21.192 -1.888 -10.833 1.00 84.81 102 PHE A O 1
ATOM 816 N N . GLU A 1 103 ? 22.227 -3.265 -12.266 1.00 84.75 103 GLU A N 1
ATOM 817 C CA . GLU A 1 103 ? 21.657 -2.645 -13.466 1.00 84.75 103 GLU A CA 1
ATOM 818 C C . GLU A 1 103 ? 20.130 -2.788 -13.528 1.00 84.75 103 GLU A C 1
ATOM 820 O O . GLU A 1 103 ? 19.436 -1.818 -13.845 1.00 84.75 103 GLU A O 1
ATOM 825 N N . ALA A 1 104 ? 19.588 -3.959 -13.183 1.00 83.44 104 ALA A N 1
ATOM 826 C CA . ALA A 1 104 ? 18.147 -4.196 -13.152 1.00 83.44 104 ALA A CA 1
ATOM 827 C C . ALA A 1 104 ? 17.442 -3.349 -12.076 1.00 83.44 104 ALA A C 1
ATOM 829 O O . ALA A 1 104 ? 16.402 -2.744 -12.344 1.00 83.44 104 ALA A O 1
ATOM 830 N N . GLU A 1 105 ? 18.014 -3.250 -10.874 1.00 85.56 105 GLU A N 1
ATOM 831 C CA . GLU A 1 105 ? 17.501 -2.401 -9.794 1.00 85.56 105 GLU A CA 1
ATOM 832 C C . GLU A 1 105 ? 17.576 -0.915 -10.144 1.00 85.56 105 GLU A C 1
ATOM 834 O O . GLU A 1 105 ? 16.639 -0.163 -9.856 1.00 85.56 105 GLU A O 1
ATOM 839 N N . ARG A 1 106 ? 18.669 -0.484 -10.783 1.00 89.00 106 ARG A N 1
ATOM 840 C CA . ARG A 1 106 ? 18.829 0.887 -11.268 1.00 89.00 106 ARG A CA 1
ATOM 841 C C . ARG A 1 106 ? 17.763 1.228 -12.303 1.00 89.00 106 ARG A C 1
ATOM 843 O O . ARG A 1 106 ? 17.086 2.238 -12.141 1.00 89.00 106 ARG A O 1
ATOM 850 N N . TYR A 1 107 ? 17.573 0.376 -13.308 1.00 88.12 107 TYR A N 1
ATOM 851 C CA . TYR A 1 107 ? 16.536 0.572 -14.320 1.00 88.12 107 TYR A CA 1
ATOM 852 C C . TYR A 1 107 ? 15.142 0.639 -13.683 1.00 88.12 107 TYR A C 1
ATOM 854 O O . TYR A 1 107 ? 14.395 1.579 -13.933 1.00 88.12 107 TYR A O 1
ATOM 862 N N . MET A 1 108 ? 14.806 -0.289 -12.778 1.00 88.06 108 MET A N 1
ATOM 863 C CA . MET A 1 108 ? 13.515 -0.251 -12.079 1.00 88.06 108 MET A CA 1
ATOM 864 C C . MET A 1 108 ? 13.331 1.015 -11.238 1.00 88.06 108 MET A C 1
ATOM 866 O O . MET A 1 108 ? 12.211 1.511 -11.116 1.00 88.06 108 MET A O 1
ATOM 870 N N . ARG A 1 109 ? 14.405 1.551 -10.651 1.00 90.12 109 ARG A N 1
ATOM 871 C CA . ARG A 1 109 ? 14.365 2.829 -9.933 1.00 90.12 109 ARG A CA 1
ATOM 872 C C . ARG A 1 109 ? 14.077 3.993 -10.878 1.00 90.12 109 ARG A C 1
ATOM 874 O O . ARG A 1 109 ? 13.229 4.813 -10.548 1.00 90.12 109 ARG A O 1
ATOM 881 N N . GLU A 1 110 ? 14.745 4.045 -12.026 1.00 92.25 110 GLU A N 1
ATOM 882 C CA . GLU A 1 110 ? 14.531 5.073 -13.053 1.00 92.25 110 GLU A CA 1
ATOM 883 C C . GLU A 1 110 ? 13.079 5.036 -13.563 1.00 92.25 110 GLU A C 1
ATOM 885 O O . GLU A 1 110 ? 12.385 6.048 -13.502 1.00 92.25 110 GLU A O 1
ATOM 890 N N . VAL A 1 111 ? 12.561 3.852 -13.911 1.00 90.94 111 VAL A N 1
ATOM 891 C CA . VAL A 1 111 ? 11.164 3.682 -14.356 1.00 90.94 111 VAL A CA 1
ATOM 892 C C . VAL A 1 111 ? 10.161 4.107 -13.275 1.00 90.94 111 VAL A C 1
ATOM 894 O O . VAL A 1 111 ? 9.155 4.753 -13.572 1.00 90.94 111 VAL A O 1
ATOM 897 N N . ARG A 1 112 ? 10.401 3.760 -12.002 1.00 90.31 112 ARG A N 1
ATOM 898 C CA . ARG A 1 112 ? 9.532 4.195 -10.893 1.00 90.31 112 ARG A CA 1
ATOM 899 C C . ARG A 1 112 ? 9.535 5.711 -10.732 1.00 90.31 112 ARG A C 1
ATOM 901 O O . ARG A 1 112 ? 8.472 6.287 -10.520 1.00 90.31 112 ARG A O 1
ATOM 908 N N . GLU A 1 113 ? 10.695 6.350 -10.856 1.00 93.81 113 GLU A N 1
ATOM 909 C CA . GLU A 1 113 ? 10.807 7.805 -10.736 1.00 93.81 113 GLU A CA 1
ATOM 910 C C . GLU A 1 113 ? 10.059 8.516 -11.872 1.00 93.81 113 GLU A C 1
ATOM 912 O O . GLU A 1 113 ? 9.275 9.429 -11.617 1.00 93.81 113 GLU A O 1
ATOM 917 N N . GLU A 1 114 ? 10.183 8.029 -13.109 1.00 95.06 114 GLU A N 1
ATOM 918 C CA . GLU A 1 114 ? 9.426 8.541 -14.262 1.00 95.06 114 GLU A CA 1
ATOM 919 C C . GLU A 1 114 ? 7.903 8.428 -14.074 1.00 95.06 114 GLU A C 1
ATOM 921 O O . GLU A 1 114 ? 7.134 9.237 -14.597 1.00 95.06 114 GLU A O 1
ATOM 926 N N . ARG A 1 115 ? 7.445 7.435 -13.301 1.00 93.19 115 ARG A N 1
ATOM 927 C CA . ARG A 1 115 ? 6.023 7.182 -13.017 1.00 93.19 115 ARG A CA 1
ATOM 928 C C . ARG A 1 115 ? 5.559 7.703 -11.664 1.00 93.19 115 ARG A C 1
ATOM 930 O O . ARG A 1 115 ? 4.394 7.510 -11.302 1.00 93.19 115 ARG A O 1
ATOM 937 N N . ARG A 1 116 ? 6.411 8.420 -10.934 1.00 93.12 116 ARG A N 1
ATOM 938 C CA . ARG A 1 116 ? 6.130 8.884 -9.573 1.00 93.12 116 ARG A CA 1
ATOM 939 C C . ARG A 1 116 ? 4.846 9.708 -9.484 1.00 93.12 116 ARG A C 1
ATOM 941 O O . ARG A 1 116 ? 4.038 9.504 -8.581 1.00 93.12 116 ARG A O 1
ATOM 948 N N . GLU A 1 117 ? 4.603 10.611 -10.432 1.00 94.94 117 GLU A N 1
ATOM 949 C CA . GLU A 1 117 ? 3.372 11.416 -10.450 1.00 94.94 117 GLU A CA 1
ATOM 950 C C . GLU A 1 117 ? 2.108 10.584 -10.709 1.00 94.94 117 GLU A C 1
ATOM 952 O O . GLU A 1 117 ? 1.042 10.863 -10.154 1.00 94.94 117 GLU A O 1
ATOM 957 N N . GLU A 1 118 ? 2.203 9.555 -11.552 1.00 93.12 118 GLU A N 1
ATOM 958 C CA . GLU A 1 118 ? 1.113 8.608 -11.789 1.00 93.12 118 GLU A CA 1
ATOM 959 C C . GLU A 1 118 ? 0.795 7.830 -10.507 1.00 93.12 118 GLU A C 1
ATOM 961 O O . GLU A 1 118 ? -0.365 7.777 -10.094 1.00 93.12 118 GLU A O 1
ATOM 966 N N . GLN A 1 119 ? 1.823 7.316 -9.827 1.00 92.94 119 GLN A N 1
ATOM 967 C CA . GLN A 1 119 ? 1.681 6.614 -8.551 1.00 92.94 119 GLN A CA 1
ATOM 968 C C . GLN A 1 119 ? 1.070 7.516 -7.471 1.00 92.94 119 GLN A C 1
ATOM 970 O O . GLN A 1 119 ? 0.131 7.108 -6.789 1.00 92.94 119 GLN A O 1
ATOM 975 N N . LEU A 1 120 ? 1.525 8.768 -7.345 1.00 94.69 120 LEU A N 1
ATOM 976 C CA . LEU A 1 120 ? 0.963 9.729 -6.388 1.00 94.69 120 LEU A CA 1
ATOM 977 C C . LEU A 1 120 ? -0.515 10.030 -6.669 1.00 94.69 120 LEU A C 1
ATOM 979 O O . LEU A 1 120 ? -1.314 10.132 -5.735 1.00 94.69 120 LEU A O 1
ATOM 983 N N . ARG A 1 121 ? -0.905 10.157 -7.944 1.00 96.00 121 ARG A N 1
ATOM 984 C CA . ARG A 1 121 ? -2.317 10.319 -8.326 1.00 96.00 121 ARG A CA 1
ATOM 985 C C . ARG A 1 121 ? -3.139 9.077 -7.993 1.00 96.00 121 ARG A C 1
ATOM 987 O O . ARG A 1 121 ? -4.233 9.223 -7.449 1.00 96.00 121 ARG A O 1
ATOM 994 N N . ALA A 1 122 ? -2.608 7.883 -8.257 1.00 94.88 122 ALA A N 1
ATOM 995 C CA . ALA A 1 122 ? -3.256 6.620 -7.912 1.00 94.88 122 ALA A CA 1
ATOM 996 C C . ALA A 1 122 ? -3.479 6.500 -6.396 1.00 94.88 122 ALA A C 1
ATOM 998 O O . ALA A 1 122 ? -4.597 6.234 -5.966 1.00 94.88 122 ALA A O 1
ATOM 999 N N . VAL A 1 123 ? -2.463 6.813 -5.585 1.00 94.94 123 VAL A N 1
ATOM 1000 C CA . VAL A 1 123 ? -2.552 6.842 -4.115 1.00 94.94 123 VAL A CA 1
ATOM 1001 C C . VAL A 1 123 ? -3.646 7.800 -3.641 1.00 94.94 123 VAL A C 1
ATOM 1003 O O . VAL A 1 123 ? -4.518 7.404 -2.874 1.00 94.94 123 VAL A O 1
ATOM 1006 N N . ARG A 1 124 ? -3.660 9.049 -4.130 1.00 94.69 124 ARG A N 1
ATOM 1007 C CA . ARG A 1 124 ? -4.683 10.047 -3.751 1.00 94.69 124 ARG A CA 1
ATOM 1008 C C . ARG A 1 124 ? -6.099 9.618 -4.145 1.00 94.69 124 ARG A C 1
ATOM 1010 O O . ARG A 1 124 ? -7.052 9.842 -3.396 1.00 94.69 124 ARG A O 1
ATOM 1017 N N . SER A 1 125 ? -6.241 9.007 -5.320 1.00 95.38 125 SER A N 1
ATOM 1018 C CA . SER A 1 125 ? -7.515 8.458 -5.790 1.00 95.38 125 SER A CA 1
ATOM 1019 C C . SER A 1 125 ? -7.971 7.284 -4.920 1.00 95.38 125 SER A C 1
ATOM 1021 O O . SER A 1 125 ? -9.132 7.251 -4.506 1.00 95.38 125 SER A O 1
ATOM 1023 N N . GLY A 1 126 ? -7.052 6.381 -4.571 1.00 94.81 126 GLY A N 1
ATOM 1024 C CA . GLY A 1 126 ? -7.283 5.268 -3.654 1.00 94.81 126 GLY A CA 1
ATOM 1025 C C . GLY A 1 126 ? -7.720 5.736 -2.270 1.00 94.81 126 GLY A C 1
ATOM 1026 O O . GLY A 1 126 ? -8.704 5.219 -1.745 1.00 94.81 126 GLY A O 1
ATOM 1027 N N . PHE A 1 127 ? -7.074 6.772 -1.729 1.00 91.75 127 PHE A N 1
ATOM 1028 C CA . PHE A 1 127 ? -7.454 7.396 -0.460 1.00 91.75 127 PHE A CA 1
ATOM 1029 C C . PHE A 1 127 ? -8.899 7.900 -0.487 1.00 91.75 127 PHE A C 1
ATOM 1031 O O . PHE A 1 127 ? -9.719 7.525 0.348 1.00 91.75 127 PHE A O 1
ATOM 1038 N N . THR A 1 128 ? -9.234 8.700 -1.503 1.00 92.06 128 THR A N 1
ATOM 1039 C CA . THR A 1 128 ? -10.564 9.316 -1.644 1.00 92.06 128 THR A CA 1
ATOM 1040 C C . THR A 1 128 ? -11.657 8.274 -1.891 1.00 92.06 128 THR A C 1
ATOM 1042 O O . THR A 1 128 ? -12.771 8.394 -1.385 1.00 92.06 128 THR A O 1
ATOM 1045 N N . THR A 1 129 ? -11.355 7.244 -2.682 1.00 92.00 129 THR A N 1
ATOM 1046 C CA . THR A 1 129 ? -12.302 6.164 -2.986 1.00 92.00 129 THR A CA 1
ATOM 1047 C C . THR A 1 129 ? -12.517 5.272 -1.769 1.00 92.00 129 THR A C 1
ATOM 1049 O O . THR A 1 129 ? -13.657 4.942 -1.451 1.00 92.00 129 THR A O 1
ATOM 1052 N N . GLY A 1 130 ? -11.440 4.924 -1.060 1.00 89.56 130 GLY A N 1
ATOM 1053 C CA . GLY A 1 130 ? -11.491 4.123 0.160 1.00 89.56 130 GLY A CA 1
ATOM 105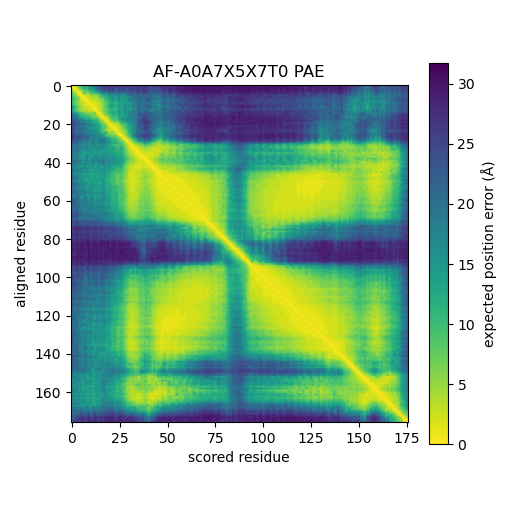4 C C . GLY A 1 130 ? -12.322 4.782 1.257 1.00 89.56 130 GLY A C 1
ATOM 1055 O O . GLY A 1 130 ? -13.139 4.113 1.879 1.00 89.56 130 GLY A O 1
ATOM 1056 N N . ASP A 1 131 ? -12.208 6.102 1.420 1.00 87.19 131 ASP A N 1
ATOM 1057 C CA . ASP A 1 131 ? -13.007 6.876 2.381 1.00 87.19 131 ASP A CA 1
ATOM 1058 C C . ASP A 1 131 ? -14.526 6.693 2.175 1.00 87.19 131 ASP A C 1
ATOM 1060 O O . ASP A 1 131 ? -15.297 6.550 3.127 1.00 87.19 131 ASP A O 1
ATOM 1064 N N . ARG A 1 132 ? -14.961 6.579 0.914 1.00 88.00 132 ARG A N 1
ATOM 1065 C CA . ARG A 1 132 ? -16.380 6.469 0.530 1.00 88.00 132 ARG A CA 1
ATOM 1066 C C . ARG A 1 132 ? -16.889 5.032 0.375 1.00 88.00 132 ARG A C 1
ATOM 1068 O O . ARG A 1 132 ? -18.092 4.805 0.462 1.00 88.00 132 ARG A O 1
ATOM 1075 N N . ALA A 1 133 ? -16.010 4.074 0.099 1.00 86.38 133 ALA A N 1
ATOM 1076 C CA . ALA A 1 133 ? -16.371 2.690 -0.211 1.00 86.38 133 ALA A CA 1
ATOM 1077 C C . ALA A 1 133 ? -16.509 1.832 1.048 1.00 86.38 133 ALA A C 1
ATOM 1079 O O . ALA A 1 133 ? -15.646 1.912 1.899 1.00 86.38 133 ALA A O 1
ATOM 1080 N N . SER A 1 134 ? -17.503 0.946 1.161 1.00 85.38 134 SER A N 1
ATOM 1081 C CA . SER A 1 134 ? -17.560 -0.016 2.279 1.00 85.38 134 SER A CA 1
ATOM 1082 C C . SER A 1 134 ? -16.471 -1.094 2.179 1.00 85.38 134 SER A C 1
ATOM 1084 O O . SER A 1 134 ? -15.953 -1.363 1.092 1.00 85.38 134 SER A O 1
ATOM 1086 N N . TRP A 1 135 ? -16.165 -1.793 3.278 1.00 83.56 135 TRP A N 1
ATOM 1087 C CA . TRP A 1 135 ? -15.253 -2.942 3.217 1.00 83.56 135 TRP A CA 1
ATOM 1088 C C . TRP A 1 135 ? -15.746 -4.055 2.293 1.00 83.56 135 TRP A C 1
ATOM 1090 O O . TRP A 1 135 ? -14.943 -4.637 1.572 1.00 83.56 135 TRP A O 1
ATOM 1100 N N . LEU A 1 136 ? -17.062 -4.296 2.242 1.00 83.56 136 LEU A N 1
ATOM 1101 C CA . LEU A 1 136 ? -17.651 -5.243 1.294 1.00 83.56 136 LEU A CA 1
ATOM 1102 C C . LEU A 1 136 ? -17.313 -4.867 -0.155 1.00 83.56 136 LEU A C 1
ATOM 1104 O O . LEU A 1 136 ? -16.995 -5.739 -0.954 1.00 83.56 136 LEU A O 1
ATOM 1108 N N . HIS A 1 137 ? -17.327 -3.575 -0.489 1.00 85.94 137 HIS A N 1
ATOM 1109 C CA . HIS A 1 137 ? -16.914 -3.103 -1.810 1.00 85.94 137 HIS A CA 1
ATOM 1110 C C . HIS A 1 137 ? -15.398 -3.233 -2.032 1.00 85.94 137 HIS A C 1
ATOM 1112 O O . HIS A 1 137 ? -14.959 -3.574 -3.128 1.00 85.94 137 HIS A O 1
ATOM 1118 N N . LEU A 1 138 ? -14.584 -2.961 -1.008 1.00 84.25 138 LEU A N 1
ATOM 1119 C CA . LEU A 1 138 ? -13.122 -2.981 -1.117 1.00 84.25 138 LEU A CA 1
ATOM 1120 C C . LEU A 1 138 ? -12.527 -4.397 -1.168 1.00 84.25 138 LEU A C 1
ATOM 1122 O O . LEU A 1 138 ? -11.535 -4.593 -1.871 1.00 84.25 138 LEU A O 1
ATOM 1126 N N . LEU A 1 139 ? -13.119 -5.345 -0.435 1.00 84.06 139 LEU A N 1
ATOM 1127 C CA . LEU A 1 139 ? -12.604 -6.700 -0.202 1.00 84.06 139 LEU A CA 1
ATOM 1128 C C . LEU A 1 139 ? -13.485 -7.810 -0.797 1.00 84.06 139 LEU A C 1
ATOM 1130 O O . LEU A 1 139 ? -13.053 -8.956 -0.853 1.00 84.06 139 LEU A O 1
ATOM 1134 N N . GLY A 1 140 ? -14.729 -7.514 -1.185 1.00 79.62 140 GLY A N 1
ATOM 1135 C CA . GLY A 1 140 ? -15.723 -8.537 -1.540 1.00 79.62 140 GLY A CA 1
ATOM 1136 C C . GLY A 1 140 ? -16.307 -9.283 -0.332 1.00 79.62 140 GLY A C 1
ATOM 1137 O O . GLY A 1 140 ? -17.133 -10.177 -0.497 1.00 79.62 140 GLY A O 1
ATO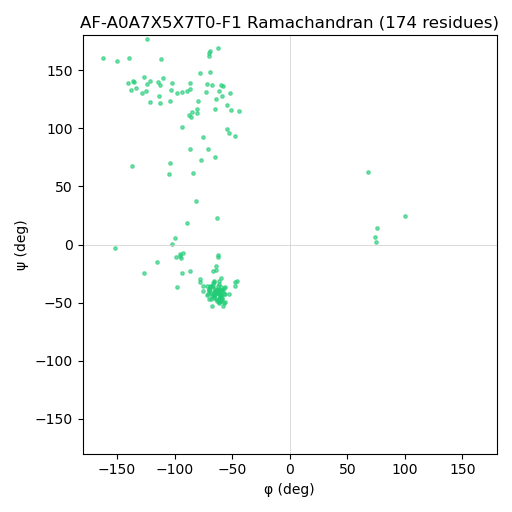M 1138 N N . SER A 1 141 ? -15.911 -8.909 0.888 1.00 76.12 141 SER A N 1
ATOM 1139 C CA . SER A 1 141 ? -16.396 -9.483 2.147 1.00 76.12 141 SER A CA 1
ATOM 1140 C C . SER A 1 141 ? -16.363 -8.442 3.263 1.00 76.12 141 SER A C 1
ATOM 1142 O O . SER A 1 141 ? -15.597 -7.483 3.184 1.00 76.12 141 SER A O 1
ATOM 1144 N N . VAL A 1 142 ? -17.155 -8.644 4.317 1.00 73.62 142 VAL A N 1
ATOM 1145 C CA . VAL A 1 142 ? -17.048 -7.840 5.543 1.00 73.62 142 VAL A CA 1
ATOM 1146 C C . VAL A 1 142 ? -15.954 -8.454 6.426 1.00 73.62 142 VAL A C 1
ATOM 1148 O O . VAL A 1 142 ? -16.118 -9.595 6.869 1.00 73.62 142 VAL A O 1
ATOM 1151 N N . PRO A 1 143 ? -14.828 -7.756 6.656 1.00 68.50 143 PRO A N 1
ATOM 1152 C CA . PRO A 1 143 ? -13.750 -8.266 7.481 1.00 68.50 143 PRO A CA 1
ATOM 1153 C C . PRO A 1 143 ? -14.193 -8.311 8.942 1.00 68.50 143 PRO A C 1
ATOM 1155 O O . PRO A 1 143 ? -14.984 -7.485 9.397 1.00 68.50 143 PRO A O 1
ATOM 1158 N N . ARG A 1 144 ? -13.666 -9.279 9.692 1.00 63.78 144 ARG A N 1
ATOM 1159 C CA . ARG A 1 144 ? -13.817 -9.301 11.148 1.00 63.78 144 ARG A CA 1
ATOM 1160 C C . ARG A 1 144 ? -12.670 -8.519 11.767 1.00 63.78 144 ARG A C 1
ATOM 1162 O O . ARG A 1 144 ? -11.515 -8.756 11.425 1.00 63.78 144 ARG A O 1
ATOM 1169 N N . LEU A 1 145 ? -13.000 -7.624 12.691 1.00 60.22 145 LEU A N 1
ATOM 1170 C CA . LEU A 1 145 ? -12.016 -6.925 13.507 1.00 60.22 145 LEU A CA 1
ATOM 1171 C C . LEU A 1 145 ? -11.295 -7.938 14.400 1.00 60.22 145 LEU A C 1
ATOM 1173 O O . LEU A 1 145 ? -11.920 -8.564 15.257 1.00 60.22 145 LEU A O 1
ATOM 1177 N N . ALA A 1 146 ? -9.991 -8.094 14.196 1.00 61.12 146 ALA A N 1
ATOM 1178 C CA . ALA A 1 146 ? -9.122 -8.878 15.063 1.00 61.12 146 ALA A CA 1
ATOM 1179 C C . ALA A 1 146 ? -8.278 -7.933 15.924 1.00 61.12 146 ALA A C 1
ATOM 1181 O O . ALA A 1 1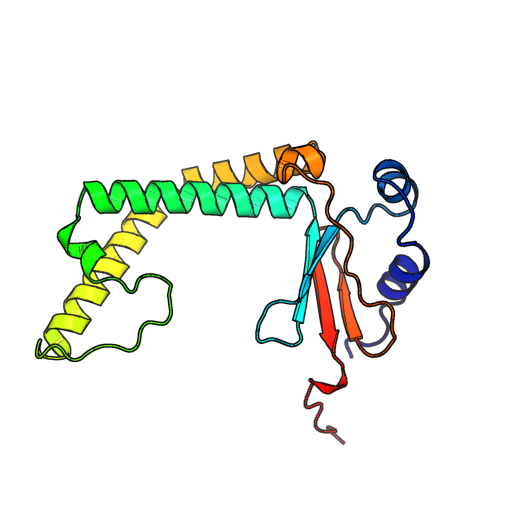46 ? -7.061 -7.922 15.802 1.00 61.12 146 ALA A O 1
ATOM 1182 N N . LEU A 1 147 ? -8.930 -7.103 16.742 1.00 62.28 147 LEU A N 1
ATOM 1183 C CA . LEU A 1 147 ? -8.235 -6.300 17.752 1.00 62.28 147 LEU A CA 1
ATOM 1184 C C .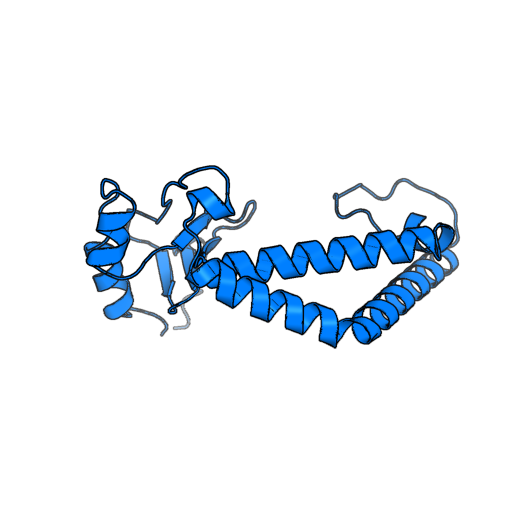 LEU A 1 147 ? -7.872 -7.183 18.959 1.00 62.28 147 LEU A C 1
ATOM 1186 O O . LEU A 1 147 ? -8.636 -8.113 19.264 1.00 62.28 147 LEU A O 1
ATOM 1190 N N . PRO A 1 148 ? -6.752 -6.918 19.656 1.00 59.97 148 PRO A N 1
ATOM 1191 C CA . PRO A 1 148 ? -6.406 -7.628 20.876 1.00 59.97 148 PRO A CA 1
ATOM 1192 C C . PRO A 1 148 ? -7.494 -7.382 21.925 1.00 59.97 148 PRO A C 1
ATOM 1194 O O . PRO A 1 148 ? -7.961 -6.259 22.116 1.00 59.97 148 PRO A O 1
ATOM 1197 N N . ARG A 1 149 ? -7.957 -8.456 22.569 1.00 58.28 149 ARG A N 1
ATOM 1198 C CA . ARG A 1 149 ? -9.010 -8.394 23.599 1.00 58.28 149 ARG A CA 1
ATOM 1199 C C . ARG A 1 149 ? -8.454 -8.304 25.018 1.00 58.28 149 ARG A C 1
ATOM 1201 O O . ARG A 1 149 ? -9.222 -8.059 25.941 1.00 58.28 149 ARG A O 1
ATOM 1208 N N . GLU A 1 150 ? -7.156 -8.526 25.173 1.00 60.88 150 GLU A N 1
ATOM 1209 C CA . GLU A 1 150 ? -6.473 -8.674 26.456 1.00 60.88 150 GLU A CA 1
ATOM 1210 C C . GLU A 1 150 ? -5.546 -7.476 26.706 1.00 60.88 150 GLU A C 1
ATOM 1212 O O . GLU A 1 150 ? -5.230 -6.710 25.793 1.00 60.88 150 GLU A O 1
ATOM 1217 N N . GLU A 1 151 ? -5.199 -7.256 27.972 1.00 63.34 151 GLU A N 1
ATOM 1218 C CA . GLU A 1 151 ? -4.109 -6.357 28.373 1.00 63.34 151 GLU A CA 1
ATOM 1219 C C . GLU A 1 151 ? -2.752 -6.986 27.984 1.00 63.34 151 GLU A C 1
ATOM 1221 O O . GLU A 1 151 ? -2.708 -8.172 27.660 1.00 63.34 151 GLU A O 1
ATOM 1226 N N . GLY A 1 152 ? -1.662 -6.209 27.971 1.00 68.25 152 GLY A N 1
ATOM 1227 C CA . GLY A 1 152 ? -0.330 -6.699 27.571 1.00 68.25 152 GLY A CA 1
ATOM 1228 C C . GLY A 1 152 ? 0.089 -6.341 26.141 1.00 68.25 152 GLY A C 1
ATOM 1229 O O . GLY A 1 152 ? 0.901 -7.042 25.538 1.00 68.25 152 GLY A O 1
ATOM 1230 N N . PHE A 1 153 ? -0.472 -5.267 25.579 1.00 72.31 153 PHE A N 1
ATOM 1231 C CA . PHE A 1 153 ? -0.052 -4.716 24.293 1.00 72.31 153 PHE A CA 1
ATOM 1232 C C . PHE A 1 153 ? 0.313 -3.240 24.438 1.00 72.31 153 PHE A C 1
ATOM 1234 O O . PHE A 1 153 ? -0.489 -2.450 24.937 1.00 72.31 153 PHE A O 1
ATOM 1241 N N . LEU A 1 154 ? 1.465 -2.851 23.886 1.00 72.38 154 LEU A N 1
ATOM 1242 C CA . LEU A 1 154 ? 1.762 -1.445 23.635 1.00 72.38 154 LEU A CA 1
ATOM 1243 C C . LEU A 1 154 ? 1.075 -1.018 22.341 1.00 72.38 154 LEU A C 1
ATOM 1245 O O . LEU A 1 154 ? 1.423 -1.490 21.255 1.00 72.38 154 LEU A O 1
ATOM 1249 N N . GLU A 1 155 ? 0.096 -0.125 22.463 1.00 75.00 155 GLU A N 1
ATOM 1250 C CA . GLU A 1 155 ? -0.762 0.309 21.362 1.00 75.00 155 GLU A CA 1
ATOM 1251 C C . GLU A 1 155 ? -0.482 1.761 20.954 1.00 75.00 155 GLU A C 1
ATOM 1253 O O . GLU A 1 155 ? -0.260 2.638 21.787 1.00 75.00 155 GLU A O 1
ATOM 1258 N N . ALA A 1 156 ? -0.559 2.041 19.655 1.00 67.69 156 ALA A N 1
ATOM 1259 C CA . ALA A 1 156 ? -0.568 3.393 19.116 1.00 67.69 156 ALA A CA 1
ATOM 1260 C C . ALA A 1 156 ? -1.605 3.501 17.998 1.00 67.69 156 ALA A C 1
ATOM 1262 O O . ALA A 1 156 ? -1.645 2.675 17.082 1.00 67.69 156 ALA A O 1
ATOM 1263 N N . ALA A 1 157 ? -2.429 4.545 18.039 1.00 68.69 157 ALA A N 1
ATOM 1264 C CA . ALA A 1 157 ? -3.465 4.778 17.045 1.00 68.69 157 ALA A CA 1
ATOM 1265 C C . ALA A 1 157 ? -3.372 6.183 16.443 1.00 68.69 157 ALA A C 1
ATOM 1267 O O . ALA A 1 157 ? -3.067 7.173 17.099 1.00 68.69 157 ALA A O 1
ATOM 1268 N N . THR A 1 158 ? -3.688 6.266 15.159 1.00 69.88 158 THR A N 1
ATOM 1269 C CA . THR A 1 158 ? -3.985 7.502 14.440 1.00 69.88 158 THR A 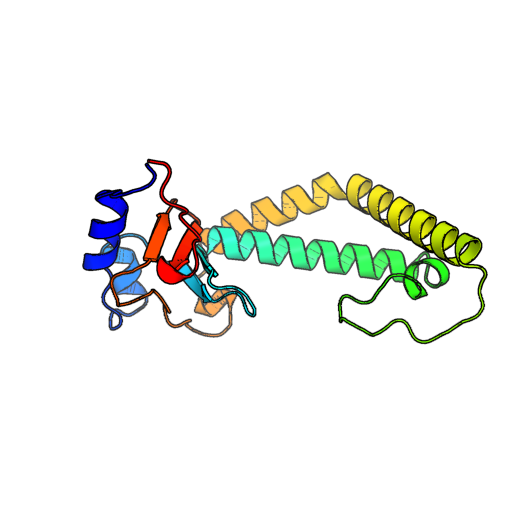CA 1
ATOM 1270 C C . THR A 1 158 ? -5.368 7.366 13.813 1.00 69.88 158 THR A C 1
ATOM 1272 O O . THR A 1 158 ? -5.979 6.298 13.834 1.00 69.88 158 THR A O 1
ATOM 1275 N N . ALA A 1 159 ? -5.847 8.423 13.160 1.00 68.81 159 ALA A N 1
ATOM 1276 C CA . ALA A 1 159 ? -7.092 8.359 12.398 1.00 68.81 159 ALA A CA 1
ATOM 1277 C C . ALA A 1 159 ? -7.054 7.366 11.209 1.00 68.81 159 ALA A C 1
ATOM 1279 O O . ALA A 1 159 ? -8.088 7.153 10.582 1.00 68.81 159 ALA A O 1
ATOM 1280 N N . ASP A 1 160 ? -5.887 6.805 10.863 1.00 72.31 160 ASP A N 1
ATOM 1281 C CA . ASP A 1 160 ? -5.688 5.923 9.703 1.00 72.31 160 ASP A CA 1
ATOM 1282 C C . ASP A 1 160 ? -5.036 4.580 9.985 1.00 72.31 160 ASP A C 1
ATOM 1284 O O . ASP A 1 160 ? -5.224 3.634 9.221 1.00 72.31 160 ASP A O 1
ATOM 1288 N N . THR A 1 161 ? -4.269 4.512 11.060 1.00 75.06 161 THR A N 1
ATOM 1289 C CA . THR A 1 161 ? -3.414 3.377 11.377 1.00 75.06 161 THR A CA 1
ATOM 1290 C C . THR A 1 161 ? -3.573 3.048 12.843 1.00 75.06 161 THR A C 1
ATOM 1292 O O . THR A 1 161 ? -3.600 3.950 13.675 1.00 75.06 161 THR A O 1
ATOM 1295 N N . TYR A 1 162 ? -3.620 1.764 13.148 1.00 74.12 162 TYR A N 1
ATOM 1296 C CA . TYR A 1 162 ? -3.490 1.235 14.495 1.00 74.12 162 TYR A CA 1
ATOM 1297 C C . TYR A 1 162 ? -2.298 0.279 14.516 1.00 74.12 162 TYR A C 1
ATOM 1299 O O . TYR A 1 162 ? -2.067 -0.447 13.551 1.00 74.12 162 TYR A O 1
ATOM 1307 N N . LEU A 1 163 ? -1.524 0.306 15.585 1.00 75.56 163 LEU A N 1
ATOM 1308 C CA . LEU A 1 163 ? -0.358 -0.535 15.786 1.00 75.56 163 LEU A CA 1
ATOM 1309 C C . LEU A 1 163 ? -0.432 -1.105 17.197 1.00 75.56 163 LEU A C 1
ATOM 1311 O O . LEU A 1 163 ? -0.703 -0.349 18.125 1.00 75.56 163 LEU A O 1
ATOM 1315 N N . ALA A 1 164 ? -0.169 -2.397 17.355 1.00 79.31 164 ALA A N 1
ATOM 1316 C CA . ALA A 1 164 ? -0.020 -3.009 18.670 1.00 79.31 164 ALA A CA 1
ATOM 1317 C C . ALA A 1 164 ? 1.117 -4.035 18.670 1.00 79.31 164 ALA A C 1
ATOM 1319 O O . ALA A 1 164 ? 1.256 -4.788 17.706 1.00 79.31 164 ALA A O 1
ATOM 1320 N N . VAL A 1 165 ? 1.917 -4.056 19.734 1.00 78.00 165 VAL A N 1
ATOM 1321 C CA . VAL A 1 165 ? 3.016 -5.012 19.963 1.00 78.00 165 VAL A CA 1
ATOM 1322 C C . VAL A 1 165 ? 2.778 -5.710 21.297 1.00 78.00 165 VAL A C 1
ATOM 1324 O O . VAL A 1 165 ? 2.401 -5.035 22.250 1.00 78.00 165 VAL A O 1
ATOM 1327 N N . GLU A 1 166 ? 3.000 -7.021 21.380 1.00 77.12 166 GLU A N 1
ATOM 1328 C CA . GLU A 1 166 ? 2.949 -7.750 22.658 1.00 77.12 166 GLU A CA 1
ATOM 1329 C C . GLU A 1 166 ? 4.049 -7.258 23.609 1.00 77.12 166 GLU A C 1
ATOM 1331 O O . GLU A 1 166 ? 5.226 -7.268 23.257 1.00 77.12 166 GLU A O 1
ATOM 1336 N N . GLU A 1 167 ? 3.689 -6.841 24.823 1.00 72.56 167 GLU A N 1
ATOM 1337 C CA . GLU A 1 167 ? 4.646 -6.309 25.807 1.00 72.56 167 GLU A CA 1
ATOM 1338 C C . GLU A 1 167 ? 5.769 -7.303 26.129 1.00 72.56 167 GLU A C 1
ATOM 1340 O O . GLU A 1 167 ? 6.926 -6.908 26.223 1.00 72.56 167 GLU A O 1
ATOM 1345 N N . GLU A 1 168 ? 5.452 -8.599 26.201 1.00 72.81 168 GLU A N 1
ATOM 1346 C CA . GLU A 1 168 ? 6.415 -9.674 26.491 1.00 72.81 168 GLU A CA 1
ATOM 1347 C C . GLU A 1 168 ? 7.505 -9.837 25.419 1.00 72.81 168 GLU A C 1
ATOM 1349 O O . GLU A 1 168 ? 8.539 -10.452 25.671 1.00 72.81 168 GLU A O 1
ATOM 1354 N N . THR A 1 169 ? 7.281 -9.301 24.217 1.00 67.69 169 THR A N 1
ATOM 1355 C CA . THR A 1 169 ? 8.217 -9.413 23.082 1.00 67.69 169 THR A CA 1
ATOM 1356 C C . THR A 1 169 ? 9.181 -8.239 22.995 1.00 67.69 169 THR A C 1
ATOM 1358 O O . THR A 1 169 ? 10.129 -8.250 22.206 1.00 67.69 169 THR A O 1
ATOM 1361 N N . LEU A 1 170 ? 8.964 -7.221 23.823 1.00 60.91 170 LEU A N 1
ATOM 1362 C CA . LEU A 1 170 ? 9.882 -6.114 23.971 1.00 60.91 170 LEU A CA 1
ATOM 1363 C C . LEU A 1 170 ? 10.906 -6.508 25.036 1.00 60.91 170 LEU A C 1
ATOM 1365 O O . LEU A 1 170 ? 10.573 -6.585 26.215 1.00 60.91 170 LEU A O 1
ATOM 1369 N N . ASP A 1 171 ? 12.162 -6.716 24.626 1.00 57.31 171 ASP A N 1
ATOM 1370 C CA . ASP A 1 171 ? 13.317 -6.690 25.536 1.00 57.31 171 ASP A CA 1
ATOM 1371 C C . ASP A 1 171 ? 13.452 -5.254 26.075 1.00 57.31 171 ASP A C 1
ATOM 1373 O O . ASP A 1 171 ? 14.272 -4.443 25.634 1.00 57.31 171 ASP A O 1
ATOM 1377 N N . LEU A 1 172 ? 12.564 -4.891 26.999 1.00 55.53 172 LEU A N 1
ATOM 1378 C CA . LEU A 1 172 ? 12.693 -3.710 27.830 1.00 55.53 172 LEU A CA 1
ATOM 1379 C C . LEU A 1 172 ? 13.714 -4.061 28.907 1.00 55.53 172 LEU A C 1
ATOM 1381 O O . LEU A 1 172 ? 13.363 -4.295 30.061 1.00 55.53 172 LEU A O 1
ATOM 1385 N N . ASP A 1 173 ? 14.987 -4.137 28.515 1.00 48.09 173 ASP A N 1
ATOM 1386 C CA . ASP A 1 173 ? 16.078 -4.130 29.479 1.00 48.09 173 ASP A CA 1
ATOM 1387 C C . ASP A 1 173 ? 15.852 -2.929 30.407 1.00 48.09 173 ASP A C 1
ATOM 1389 O O . ASP A 1 173 ? 15.836 -1.776 29.962 1.00 48.09 173 ASP A O 1
ATOM 1393 N N . GLU A 1 174 ? 15.614 -3.220 31.691 1.00 47.97 174 GLU A N 1
ATOM 1394 C CA . GLU A 1 174 ? 15.426 -2.241 32.757 1.00 47.97 174 GLU A CA 1
ATOM 1395 C C . GLU A 1 174 ? 16.605 -1.257 32.752 1.00 47.97 174 GLU A C 1
ATOM 1397 O O . GLU A 1 174 ? 17.655 -1.506 33.352 1.00 47.97 174 GLU A O 1
ATOM 1402 N N . ALA A 1 175 ? 16.438 -0.108 32.098 1.00 40.75 175 ALA A N 1
ATOM 1403 C CA . ALA A 1 175 ? 17.323 1.031 32.269 1.00 40.75 175 ALA A CA 1
ATOM 1404 C C . A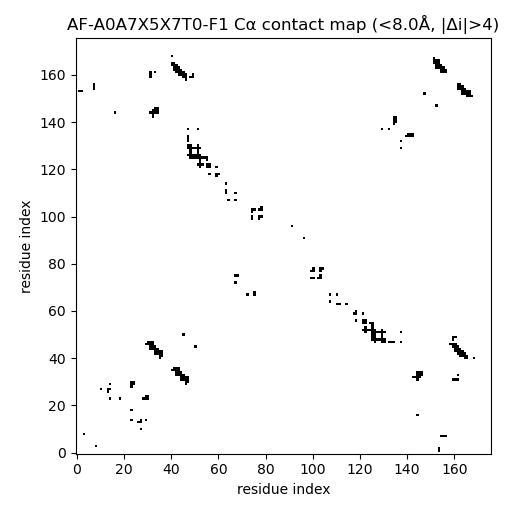LA A 1 175 ? 17.070 1.622 33.666 1.00 40.75 175 ALA A C 1
ATOM 1406 O O . ALA A 1 175 ? 16.278 2.551 33.831 1.00 40.75 175 ALA A O 1
ATOM 1407 N N . ARG A 1 176 ? 17.699 1.008 34.673 1.00 37.69 176 ARG A N 1
ATOM 1408 C CA . ARG A 1 176 ? 17.845 1.547 36.031 1.00 37.69 176 ARG A CA 1
ATOM 1409 C C . ARG A 1 176 ? 18.796 2.735 36.070 1.00 37.69 176 ARG A C 1
ATOM 1411 O O . ARG A 1 176 ? 19.828 2.693 35.363 1.00 37.69 176 ARG A O 1
#

Sequence (176 aa):
MLEDDYTTAELRRRVVPELGDEGIRRREGLDMLAGRLPGTDLMLGMSRRLYGSCRELANAERRIVAQARDERPAYLAELPRAAVTPLSERPVSDRAYKDRIFEAERYMREVREERREEQLRAVRSGFTTGDRASWLHLLGSVPRLALPREEGFLEAATADTYLAVEEETLDLDEAR

Radius of gyration: 21.4 Å; Cα contacts (8 Å, |Δi|>4): 186; chains: 1; bounding box: 54×34×58 Å

Foldseek 3Di:
DLPDPVVVVVLLVFDDQPDPPVRCVPGRLPQWDWDDDPPAQKIKIFALLQLLLVVLLVVLLVVLVVVCCVVCVPLCVLADDPDPDPPDDDPDPPVVSVVSVVVSVVVSVVSCVVCVVVSVVSSNVRNVVSVVDHPCRVPVDHHGDPDDPDPQWSWDDDSTMIMIGGNVPDPPPPPD

pLDDT: mean 71.4, std 17.71, range [34.0, 96.0]

Organism: Streptomyces malaysiensis (NCBI:txid92644)